Protein AF-A0A3A6JLM2-F1 (afdb_monomer_lite)

Structure (mmCIF, N/CA/C/O backbone):
data_AF-A0A3A6JLM2-F1
#
_entry.id   AF-A0A3A6JLM2-F1
#
loop_
_atom_site.group_PDB
_atom_site.id
_atom_site.type_symbol
_atom_site.label_atom_id
_atom_site.label_alt_id
_atom_site.label_comp_id
_atom_site.label_asym_id
_atom_site.label_entity_id
_atom_site.label_seq_id
_atom_site.pdbx_PDB_ins_code
_atom_site.Cartn_x
_atom_site.Cartn_y
_atom_site.Cartn_z
_atom_site.occupancy
_atom_site.B_iso_or_equiv
_atom_site.auth_seq_id
_atom_site.auth_comp_id
_atom_site.auth_asym_id
_atom_site.auth_atom_id
_atom_site.pdbx_PDB_model_num
ATOM 1 N N . MET A 1 1 ? -31.349 3.839 28.920 1.00 59.56 1 MET A N 1
ATOM 2 C CA . MET A 1 1 ? -31.440 3.030 27.679 1.00 59.56 1 MET A CA 1
ATOM 3 C C . MET A 1 1 ? -30.844 3.746 26.467 1.00 59.56 1 MET A C 1
ATOM 5 O O . MET A 1 1 ? -29.917 3.204 25.891 1.00 59.56 1 MET A O 1
ATOM 9 N N . LYS A 1 2 ? -31.250 4.989 26.149 1.00 68.00 2 LYS A N 1
ATOM 10 C CA . LYS A 1 2 ? -30.699 5.786 25.025 1.00 68.00 2 LYS A CA 1
ATOM 11 C C . LYS A 1 2 ? -29.162 5.931 25.021 1.00 68.00 2 LYS A C 1
ATOM 13 O O . LYS A 1 2 ? -28.542 5.740 23.985 1.00 68.00 2 LYS A O 1
ATOM 18 N N . LYS A 1 3 ? -28.535 6.159 26.186 1.00 78.00 3 LYS A N 1
ATOM 19 C CA . LYS A 1 3 ? -27.063 6.262 26.317 1.00 78.00 3 LYS A CA 1
ATOM 20 C C . LYS A 1 3 ? -26.306 4.992 25.885 1.00 78.00 3 LYS A C 1
ATOM 22 O O . LYS A 1 3 ? -25.233 5.113 25.314 1.00 78.00 3 LYS A O 1
ATOM 27 N N . LYS A 1 4 ? -26.867 3.793 26.110 1.00 85.38 4 LYS A N 1
ATOM 28 C CA . LYS A 1 4 ? -26.237 2.525 25.691 1.00 85.38 4 LYS A CA 1
ATOM 29 C C . LYS A 1 4 ? -26.203 2.407 24.164 1.00 85.38 4 LYS A C 1
ATOM 31 O O . LYS A 1 4 ? -25.171 2.058 23.612 1.00 85.38 4 LYS A O 1
ATOM 36 N N . TYR A 1 5 ? -27.293 2.781 23.491 1.00 91.38 5 TYR A N 1
ATOM 37 C CA . TYR A 1 5 ? -27.354 2.795 22.027 1.00 91.38 5 TYR A CA 1
ATOM 38 C C . TYR A 1 5 ? -26.409 3.832 21.412 1.00 91.38 5 TYR A C 1
ATOM 40 O O . TYR A 1 5 ? -25.769 3.535 20.416 1.00 91.38 5 TYR A O 1
ATOM 48 N N . ILE A 1 6 ? -26.247 5.005 22.037 1.00 92.44 6 ILE A N 1
ATOM 49 C CA . ILE A 1 6 ? -25.273 6.015 21.584 1.00 92.44 6 ILE A CA 1
ATOM 50 C C . ILE A 1 6 ? -23.842 5.460 21.632 1.00 92.44 6 ILE A C 1
ATOM 52 O O . ILE A 1 6 ? -23.105 5.607 20.663 1.00 92.44 6 ILE A O 1
ATOM 56 N N . ILE A 1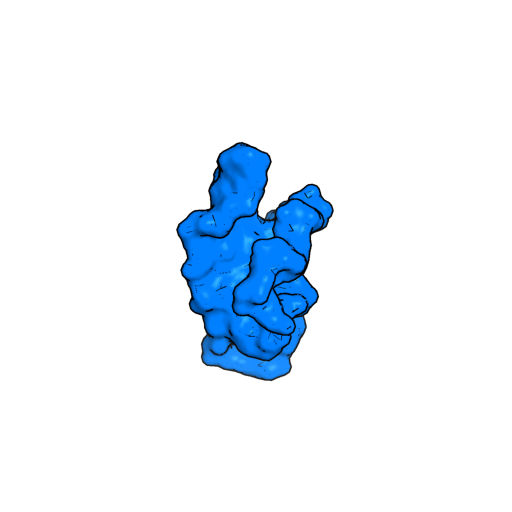 7 ? -23.466 4.784 22.722 1.00 92.88 7 ILE A N 1
ATOM 57 C CA . ILE A 1 7 ? -22.134 4.171 22.858 1.00 92.88 7 ILE A CA 1
ATOM 58 C C . ILE A 1 7 ? -21.926 3.083 21.797 1.00 92.88 7 ILE A C 1
ATOM 60 O O . ILE A 1 7 ? -20.882 3.051 21.153 1.00 92.88 7 ILE A O 1
ATOM 64 N N . ILE A 1 8 ? -22.928 2.228 21.573 1.00 94.25 8 ILE A N 1
ATOM 65 C CA . ILE A 1 8 ? -22.865 1.185 20.539 1.00 94.25 8 ILE A CA 1
ATOM 66 C C . ILE A 1 8 ? -22.698 1.810 19.148 1.00 94.25 8 ILE A C 1
ATOM 68 O O . ILE A 1 8 ? -21.834 1.373 18.393 1.00 94.25 8 ILE A O 1
ATOM 72 N N . CYS A 1 9 ? -23.454 2.863 18.824 1.00 94.19 9 CYS A N 1
ATOM 73 C CA . CYS A 1 9 ? -23.307 3.573 17.554 1.00 94.19 9 CYS A CA 1
ATOM 74 C C . CYS A 1 9 ? -21.908 4.186 17.394 1.00 94.19 9 CYS A C 1
ATOM 76 O O . CYS A 1 9 ? -21.324 4.074 16.322 1.00 94.19 9 CYS A O 1
ATOM 78 N N . MET A 1 10 ? -21.345 4.795 18.444 1.00 94.38 10 MET A N 1
ATOM 79 C CA . MET A 1 10 ? -19.985 5.347 18.400 1.00 94.38 10 MET A CA 1
ATOM 80 C C . MET A 1 10 ? -18.935 4.264 18.134 1.00 94.38 10 MET A C 1
ATOM 82 O O . MET A 1 10 ? -18.072 4.456 17.283 1.00 94.38 10 MET A O 1
ATOM 86 N N . LEU A 1 11 ? -19.034 3.110 18.801 1.00 93.88 11 LEU A N 1
ATOM 87 C CA . LEU A 1 11 ? -18.138 1.974 18.558 1.00 93.88 11 LEU A CA 1
ATOM 88 C C . LEU A 1 11 ? -18.244 1.462 17.117 1.00 93.88 11 LEU A C 1
ATOM 90 O O . LEU A 1 11 ? -17.229 1.160 16.496 1.00 93.88 11 LEU A O 1
ATOM 94 N N . PHE A 1 12 ? -19.458 1.420 16.566 1.00 93.94 12 PHE A N 1
ATOM 95 C CA . PHE A 1 12 ? -19.684 1.014 15.180 1.00 93.94 12 PHE A CA 1
ATOM 96 C C . PHE A 1 12 ? -19.054 1.989 14.180 1.00 93.94 12 PHE A C 1
ATOM 98 O O . PHE A 1 12 ? -18.419 1.562 13.220 1.00 93.94 12 PHE A O 1
ATOM 105 N N . ILE A 1 13 ? -19.178 3.296 14.426 1.00 93.50 13 ILE A N 1
ATOM 106 C CA . ILE A 1 13 ? -18.546 4.329 13.593 1.00 93.50 13 ILE A CA 1
ATOM 107 C C . ILE A 1 13 ? -17.023 4.184 13.633 1.00 93.50 13 ILE A C 1
ATOM 109 O O . ILE A 1 13 ? -16.391 4.204 12.581 1.00 93.50 13 ILE A O 1
ATOM 113 N N . ILE A 1 14 ? -16.440 3.983 14.819 1.00 91.94 14 ILE A N 1
ATOM 114 C CA . ILE A 1 14 ? -14.991 3.778 14.971 1.00 91.94 14 ILE A CA 1
ATOM 115 C C . ILE A 1 14 ? -14.532 2.564 14.158 1.00 91.94 14 ILE A C 1
ATOM 117 O O . ILE A 1 14 ? -13.539 2.658 13.443 1.00 91.94 14 ILE A O 1
ATOM 121 N N . LEU A 1 15 ? -15.274 1.457 14.222 1.00 89.81 15 LEU A N 1
ATOM 122 C CA . LEU A 1 15 ? -14.953 0.231 13.492 1.00 89.81 15 LEU A CA 1
ATOM 123 C C . LEU A 1 15 ? -15.047 0.404 11.968 1.00 89.81 15 LEU A C 1
ATOM 125 O O . LEU A 1 15 ? -14.206 -0.109 11.235 1.00 89.81 15 LEU A O 1
ATOM 129 N N . ILE A 1 16 ? -16.039 1.151 11.476 1.00 90.00 16 ILE A N 1
ATOM 130 C CA . ILE A 1 16 ? -16.168 1.447 10.041 1.00 90.00 16 ILE A CA 1
ATOM 131 C C . ILE A 1 16 ? -15.015 2.340 9.570 1.00 90.00 16 ILE A C 1
ATOM 133 O O . ILE A 1 16 ? -14.409 2.066 8.535 1.00 90.00 16 ILE A O 1
ATOM 137 N N . VAL A 1 17 ? -14.694 3.392 10.327 1.00 89.06 17 VAL A N 1
ATOM 138 C CA . VAL A 1 17 ? -13.624 4.334 9.973 1.00 89.06 17 VAL A CA 1
ATOM 139 C C . VAL A 1 17 ? -12.258 3.645 9.987 1.00 89.06 17 VAL A C 1
ATOM 141 O O . VAL A 1 17 ? -11.460 3.881 9.083 1.00 89.06 17 VAL A O 1
ATOM 144 N N . SER A 1 18 ? -11.994 2.756 10.951 1.00 86.06 18 SER A N 1
ATOM 145 C CA . SER A 1 18 ? -10.736 2.002 11.000 1.00 86.06 18 SER A CA 1
ATOM 146 C C . SER A 1 18 ? -10.645 0.906 9.934 1.00 86.06 18 SER A C 1
ATOM 148 O O . SER A 1 18 ? -9.552 0.625 9.453 1.00 86.06 18 SER A O 1
ATOM 150 N N . GLY A 1 19 ? -11.772 0.312 9.525 1.00 85.94 19 GLY A N 1
ATOM 151 C CA . GLY A 1 19 ? -11.820 -0.711 8.474 1.00 85.94 19 GLY A CA 1
ATOM 152 C C . GLY A 1 19 ? -11.746 -0.156 7.047 1.00 85.94 19 GLY A C 1
ATOM 153 O O . GLY A 1 19 ? -11.261 -0.839 6.145 1.00 85.94 19 GLY A O 1
ATOM 154 N N . TYR A 1 20 ? -12.188 1.087 6.832 1.00 89.00 20 TYR A N 1
ATOM 155 C CA . TYR A 1 20 ? -12.203 1.740 5.520 1.00 89.00 20 TYR A CA 1
ATOM 156 C C . TYR A 1 20 ? -10.885 1.647 4.726 1.00 89.00 20 TYR A C 1
ATOM 158 O O . TYR A 1 20 ? -10.945 1.231 3.566 1.00 89.00 20 TYR A O 1
ATOM 166 N N . PRO A 1 21 ? -9.702 1.988 5.278 1.00 87.62 21 PRO A N 1
ATOM 167 C CA . PRO A 1 21 ? -8.464 1.959 4.501 1.00 87.62 21 PRO A CA 1
ATOM 168 C C . PRO A 1 21 ? -8.096 0.553 4.002 1.00 87.62 21 PRO A C 1
ATOM 170 O O . PRO A 1 21 ? -7.589 0.421 2.891 1.00 87.62 21 PRO A O 1
ATOM 173 N N . TYR A 1 22 ? -8.425 -0.496 4.763 1.00 87.12 22 TYR A N 1
ATOM 174 C CA . TYR A 1 22 ? -8.207 -1.888 4.357 1.00 87.12 22 TYR A CA 1
ATOM 175 C C . TYR A 1 22 ? -9.083 -2.251 3.157 1.00 87.12 22 TYR A C 1
ATOM 177 O O . TYR A 1 22 ? -8.587 -2.740 2.146 1.00 87.12 22 TYR A O 1
ATOM 185 N N . VAL A 1 23 ? -10.382 -1.942 3.231 1.00 90.19 23 VAL A N 1
ATOM 186 C CA . VAL A 1 23 ? -11.320 -2.200 2.127 1.00 90.19 23 VAL A CA 1
ATOM 187 C C . VAL A 1 23 ? -10.927 -1.401 0.883 1.00 90.19 23 VAL A C 1
ATOM 189 O O . VAL A 1 23 ? -10.935 -1.939 -0.222 1.00 90.19 23 VAL A O 1
ATOM 192 N N . LYS A 1 24 ? -10.536 -0.132 1.054 1.00 91.88 24 LYS A N 1
ATOM 193 C CA . LYS A 1 24 ? -10.041 0.718 -0.035 1.00 91.88 24 LYS A CA 1
ATOM 194 C C . LYS A 1 24 ? -8.834 0.078 -0.724 1.00 91.88 24 LYS A C 1
ATOM 196 O O . LYS A 1 24 ? -8.823 0.008 -1.951 1.00 91.88 24 LYS A O 1
ATOM 201 N N . ALA A 1 25 ? -7.853 -0.396 0.043 1.00 91.00 25 ALA A N 1
ATOM 202 C CA . ALA A 1 25 ? -6.660 -1.030 -0.504 1.00 91.00 25 ALA A CA 1
ATOM 203 C C . ALA A 1 25 ? -7.000 -2.302 -1.295 1.00 91.00 25 ALA A C 1
ATOM 205 O O . ALA A 1 25 ? -6.490 -2.484 -2.397 1.00 91.00 25 ALA A O 1
ATOM 206 N N . GLU A 1 26 ? -7.910 -3.148 -0.802 1.00 91.38 26 GLU A N 1
ATOM 207 C CA . GLU A 1 26 ? -8.366 -4.334 -1.544 1.00 91.38 26 GLU A CA 1
ATOM 208 C C . GLU A 1 26 ? -9.038 -3.960 -2.870 1.00 91.38 26 GLU A C 1
ATOM 210 O O . GLU A 1 26 ? -8.684 -4.496 -3.918 1.00 91.38 26 GLU A O 1
ATOM 215 N N . VAL A 1 27 ? -9.957 -2.990 -2.857 1.00 94.12 27 VAL A N 1
ATOM 216 C CA . VAL A 1 27 ? -10.654 -2.534 -4.072 1.00 94.12 27 VAL A CA 1
ATOM 217 C C . VAL A 1 27 ? -9.676 -1.951 -5.092 1.00 94.12 27 VAL A C 1
ATOM 219 O O . VAL A 1 27 ? -9.767 -2.256 -6.281 1.00 94.12 27 VAL A O 1
ATOM 222 N N . LEU A 1 28 ? -8.732 -1.119 -4.647 1.00 93.94 28 LEU A N 1
ATOM 223 C CA . LEU A 1 28 ? -7.715 -0.545 -5.527 1.00 93.94 28 LEU A CA 1
ATOM 224 C C . LEU A 1 28 ? -6.769 -1.613 -6.074 1.00 93.94 28 LEU A C 1
ATOM 226 O O . LEU A 1 28 ? -6.431 -1.569 -7.253 1.00 93.94 28 LEU A O 1
ATOM 230 N N . THR A 1 29 ? -6.388 -2.589 -5.251 1.00 92.62 29 THR A N 1
ATOM 231 C CA . THR A 1 29 ? -5.529 -3.703 -5.672 1.00 92.62 29 THR A CA 1
ATOM 232 C C . THR A 1 29 ? -6.227 -4.565 -6.717 1.00 92.62 29 THR A C 1
ATOM 234 O O . THR A 1 29 ? -5.630 -4.874 -7.741 1.00 92.62 29 THR A O 1
ATOM 237 N N . LEU A 1 30 ? -7.509 -4.886 -6.527 1.00 92.38 30 LEU A N 1
ATOM 238 C CA . LEU A 1 30 ? -8.292 -5.625 -7.522 1.00 92.38 30 LEU A CA 1
ATOM 239 C C . LEU A 1 30 ? -8.427 -4.865 -8.845 1.00 92.38 30 LEU A C 1
ATOM 241 O O . LEU A 1 30 ? -8.483 -5.481 -9.904 1.00 92.38 30 LEU A O 1
ATOM 245 N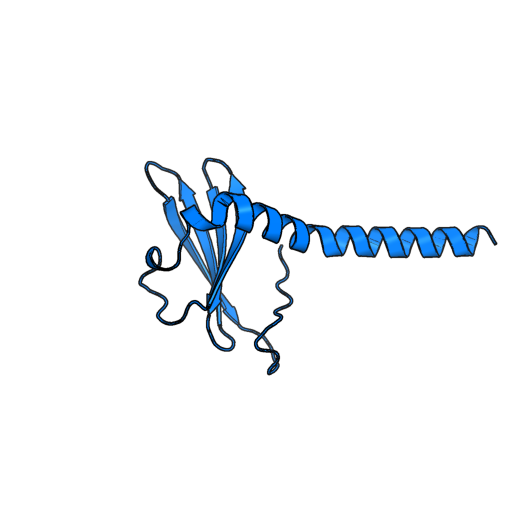 N . LYS A 1 31 ? -8.508 -3.531 -8.790 1.00 94.44 31 LYS A N 1
ATOM 246 C CA . LYS A 1 31 ? -8.746 -2.703 -9.973 1.00 94.44 31 LYS A CA 1
ATOM 247 C C . LYS A 1 31 ? -7.475 -2.354 -10.749 1.00 94.44 31 LYS A C 1
ATOM 249 O O . LYS A 1 31 ? -7.533 -2.274 -11.971 1.00 94.44 31 LYS A O 1
ATOM 254 N N . TYR A 1 32 ? -6.370 -2.105 -10.050 1.00 93.00 32 TYR A N 1
ATOM 255 C CA . TYR A 1 32 ? -5.150 -1.535 -10.631 1.00 93.00 32 TYR A CA 1
ATOM 256 C C . TYR A 1 32 ? -3.880 -2.321 -10.297 1.00 93.00 32 TYR A C 1
ATOM 258 O O . TYR A 1 32 ? -2.812 -1.967 -10.780 1.00 93.00 32 TYR A O 1
ATOM 266 N N . GLY A 1 33 ? -3.956 -3.371 -9.475 1.00 87.94 33 GLY A N 1
ATOM 267 C CA . GLY A 1 33 ? -2.778 -4.120 -9.024 1.00 87.94 33 GLY A CA 1
ATOM 268 C C . GLY A 1 33 ? -1.977 -4.741 -10.167 1.00 87.94 33 GLY A C 1
ATOM 269 O O . GLY A 1 33 ? -0.755 -4.786 -10.093 1.00 87.94 33 GLY A O 1
ATOM 270 N N . THR A 1 34 ? -2.641 -5.118 -11.262 1.00 88.69 34 THR A N 1
ATOM 271 C CA . THR A 1 34 ? -1.989 -5.660 -12.464 1.00 88.69 34 THR A CA 1
ATOM 272 C C . THR A 1 34 ? -1.097 -4.646 -13.187 1.00 88.69 34 THR A C 1
ATOM 274 O O . THR A 1 34 ? -0.263 -5.047 -13.985 1.00 88.69 34 THR A O 1
ATOM 277 N N . GLU A 1 35 ? -1.256 -3.336 -12.944 1.00 88.81 35 GLU A N 1
ATOM 278 C CA . GLU A 1 35 ? -0.356 -2.304 -13.496 1.00 88.81 35 GLU A CA 1
ATOM 279 C C . GLU A 1 35 ? 1.007 -2.260 -12.781 1.00 88.81 35 GLU A C 1
ATOM 281 O O . GLU A 1 35 ? 1.933 -1.624 -13.278 1.00 88.81 35 GLU A O 1
ATOM 286 N N . PHE A 1 36 ? 1.121 -2.904 -11.616 1.00 85.31 36 PHE A N 1
ATOM 287 C CA . PHE A 1 36 ? 2.284 -2.858 -10.726 1.00 85.31 36 PHE A CA 1
ATOM 288 C C . PHE A 1 36 ? 2.798 -4.266 -10.410 1.00 85.31 36 PHE A C 1
ATOM 290 O O . PHE A 1 36 ? 3.262 -4.531 -9.300 1.00 85.31 36 PHE A O 1
ATOM 297 N N . ASP A 1 37 ? 2.632 -5.189 -11.359 1.00 69.44 37 ASP A N 1
ATOM 298 C CA . ASP A 1 37 ? 2.976 -6.590 -11.150 1.00 69.44 37 ASP A CA 1
ATOM 299 C C . ASP A 1 37 ? 4.477 -6.769 -10.858 1.00 69.44 37 ASP A C 1
ATOM 301 O O . ASP A 1 37 ? 5.315 -5.932 -11.207 1.00 69.44 37 ASP A O 1
ATOM 305 N N . LEU A 1 38 ? 4.787 -7.867 -10.176 1.00 59.72 38 LEU A N 1
ATOM 306 C CA . LEU A 1 38 ? 5.993 -8.129 -9.385 1.00 59.72 38 LEU A CA 1
ATOM 307 C C . LEU A 1 38 ? 7.311 -8.041 -10.172 1.00 59.72 38 LEU A C 1
ATOM 309 O O . LEU A 1 38 ? 8.357 -7.782 -9.583 1.00 59.72 38 LEU A O 1
ATOM 313 N N . GLU A 1 39 ? 7.262 -8.202 -11.494 1.00 54.91 39 GLU A N 1
ATOM 314 C CA . GLU A 1 39 ? 8.423 -8.080 -12.388 1.00 54.91 39 GLU A CA 1
ATOM 315 C C . GLU A 1 39 ? 8.888 -6.625 -12.571 1.00 54.91 39 GLU A C 1
ATOM 317 O O . GLU A 1 39 ? 10.031 -6.372 -12.939 1.00 54.91 39 GLU A O 1
ATOM 322 N N . SER A 1 40 ? 8.029 -5.646 -12.270 1.00 53.91 40 SER A N 1
ATOM 323 C CA . SER A 1 40 ? 8.297 -4.218 -12.505 1.00 53.91 40 SER A CA 1
ATOM 324 C C . SER A 1 40 ? 9.319 -3.618 -11.535 1.00 53.91 40 SER A C 1
ATOM 326 O O . SER A 1 40 ? 9.820 -2.515 -11.757 1.00 53.91 40 SER A O 1
ATOM 328 N N . PHE A 1 41 ? 9.589 -4.299 -10.421 1.00 62.66 41 PHE A N 1
ATOM 329 C CA . PHE A 1 41 ? 10.509 -3.837 -9.388 1.00 62.66 41 PHE A CA 1
ATOM 330 C C . PHE A 1 41 ? 11.612 -4.881 -9.191 1.00 62.66 41 PHE A C 1
ATOM 332 O O . PHE A 1 41 ? 11.709 -5.520 -8.146 1.00 62.66 41 PHE A O 1
ATOM 339 N N . GLU A 1 42 ? 12.463 -5.019 -10.214 1.00 58.59 42 GLU A N 1
ATOM 340 C CA . GLU A 1 42 ? 13.606 -5.952 -10.299 1.00 58.59 42 GLU A CA 1
ATOM 341 C C . GLU A 1 42 ? 14.559 -5.924 -9.082 1.00 58.59 42 GLU A C 1
ATOM 343 O O . GLU A 1 42 ? 15.388 -6.810 -8.917 1.00 58.59 42 GLU A O 1
ATOM 348 N N . MET A 1 43 ? 14.457 -4.916 -8.210 1.00 58.41 43 MET A N 1
ATOM 349 C CA . MET A 1 43 ? 15.310 -4.738 -7.033 1.00 58.41 43 MET A CA 1
ATOM 350 C C . MET A 1 43 ? 14.888 -5.576 -5.808 1.00 58.41 43 MET A C 1
ATOM 352 O O . MET A 1 43 ? 15.629 -5.609 -4.827 1.00 58.41 43 MET A O 1
ATOM 356 N N . ILE A 1 44 ? 13.717 -6.232 -5.809 1.00 66.00 44 ILE A N 1
ATOM 357 C CA . ILE A 1 44 ? 13.236 -7.009 -4.652 1.00 66.00 44 ILE A CA 1
ATOM 358 C C . ILE A 1 44 ? 13.082 -8.488 -5.029 1.00 66.00 44 ILE A C 1
ATOM 360 O O . ILE A 1 44 ? 12.096 -8.886 -5.642 1.00 66.00 44 ILE A O 1
ATOM 364 N N . GLU A 1 45 ? 14.026 -9.319 -4.590 1.00 61.47 45 GLU A N 1
ATOM 365 C CA . GLU A 1 45 ? 14.102 -10.745 -4.955 1.00 61.47 45 GLU A CA 1
ATOM 366 C C . GLU A 1 45 ? 13.015 -11.641 -4.314 1.00 61.47 45 GLU A C 1
ATOM 368 O O . GLU A 1 45 ? 12.912 -12.816 -4.652 1.00 61.47 45 GLU A O 1
ATOM 373 N N . ASP A 1 46 ? 12.160 -11.116 -3.426 1.00 73.25 46 ASP A N 1
ATOM 374 C CA . ASP A 1 46 ? 11.243 -11.939 -2.618 1.00 73.25 46 ASP A CA 1
ATOM 375 C C . ASP A 1 46 ? 9.862 -11.312 -2.356 1.00 73.25 46 ASP A C 1
ATOM 377 O O . ASP A 1 46 ? 9.273 -11.470 -1.279 1.00 73.25 46 ASP A O 1
ATOM 381 N N . ILE A 1 47 ? 9.295 -10.603 -3.333 1.00 76.81 47 ILE A N 1
ATOM 382 C CA . ILE A 1 47 ? 7.934 -10.070 -3.187 1.00 76.81 47 ILE A CA 1
ATOM 383 C C . ILE A 1 47 ? 6.912 -11.223 -3.143 1.00 76.81 47 ILE A C 1
ATOM 385 O O . ILE A 1 47 ? 6.868 -12.079 -4.020 1.00 76.81 47 ILE A O 1
ATOM 389 N N . SER A 1 48 ? 6.064 -11.239 -2.112 1.00 80.75 48 SER A N 1
ATOM 390 C CA . SER A 1 48 ? 4.947 -12.184 -1.961 1.00 80.75 48 SER A CA 1
ATOM 391 C C . SER A 1 48 ? 3.662 -11.674 -2.613 1.00 80.75 48 SER A C 1
ATOM 393 O O . SER A 1 48 ? 2.965 -12.434 -3.276 1.00 80.75 48 SER A O 1
ATOM 395 N N . TYR A 1 49 ? 3.321 -10.401 -2.399 1.00 81.81 49 TYR A N 1
ATOM 396 C CA . TYR A 1 49 ? 2.172 -9.740 -3.024 1.00 81.81 49 TYR A CA 1
ATOM 397 C C . TYR A 1 49 ? 2.314 -8.214 -2.955 1.00 81.81 49 TYR A C 1
ATOM 399 O O . TYR A 1 49 ? 3.099 -7.690 -2.160 1.00 81.81 49 TYR A O 1
ATOM 407 N N . CYS A 1 50 ? 1.514 -7.494 -3.745 1.00 86.62 50 CYS A N 1
ATOM 408 C CA . CYS A 1 50 ? 1.398 -6.040 -3.669 1.00 86.62 50 CYS A CA 1
ATOM 409 C C . CYS A 1 50 ? -0.006 -5.595 -3.217 1.00 86.62 50 CYS A C 1
ATOM 411 O O . CYS A 1 50 ? -0.991 -6.326 -3.352 1.00 86.62 50 CYS A O 1
ATOM 413 N N . LYS A 1 51 ? -0.097 -4.389 -2.648 1.00 89.69 51 LYS A N 1
ATOM 414 C CA . LYS A 1 51 ? -1.351 -3.696 -2.327 1.00 89.69 51 LYS A CA 1
ATOM 415 C C . LYS A 1 51 ? -1.289 -2.257 -2.816 1.00 89.69 51 LYS A C 1
ATOM 417 O O . LYS A 1 51 ? -0.379 -1.515 -2.455 1.00 89.69 51 LYS A O 1
ATOM 422 N N . VAL A 1 52 ? -2.279 -1.839 -3.596 1.00 91.81 52 VAL A N 1
ATOM 423 C CA . VAL A 1 52 ? -2.411 -0.451 -4.061 1.00 91.81 52 VAL A CA 1
ATOM 424 C C . VAL A 1 52 ? -3.151 0.357 -2.995 1.00 91.81 52 VAL A C 1
ATOM 426 O O . VAL A 1 52 ? -4.300 0.064 -2.678 1.00 91.81 52 VAL A O 1
ATOM 429 N N . LEU A 1 53 ? -2.498 1.368 -2.422 1.00 92.12 53 LEU A N 1
ATOM 430 C CA . LEU A 1 53 ? -3.027 2.159 -1.297 1.00 92.12 53 LEU A CA 1
ATOM 431 C C . LEU A 1 53 ? -3.675 3.461 -1.769 1.00 92.12 53 LEU A C 1
ATOM 433 O O . LEU A 1 53 ? -4.708 3.919 -1.261 1.00 92.12 53 LEU A O 1
ATOM 437 N N . GLU A 1 54 ? -3.047 4.054 -2.776 1.00 92.88 54 GLU A N 1
ATOM 438 C CA . GLU A 1 54 ? -3.497 5.252 -3.461 1.00 92.88 54 GLU A CA 1
ATOM 439 C C . GLU A 1 54 ? -3.298 5.058 -4.955 1.00 92.88 54 GLU A C 1
ATOM 441 O O . GLU A 1 54 ? -2.291 4.504 -5.392 1.00 92.88 54 GLU A O 1
ATOM 446 N N . TYR A 1 55 ? -4.264 5.535 -5.729 1.00 93.62 55 TYR A N 1
ATOM 447 C CA . TYR A 1 55 ? -4.188 5.539 -7.176 1.00 93.62 55 TYR A CA 1
ATOM 448 C C . TYR A 1 55 ? -4.920 6.764 -7.709 1.00 93.62 55 TYR A C 1
ATOM 450 O O . TYR A 1 55 ? -6.097 6.978 -7.411 1.00 93.62 55 TYR A O 1
ATOM 458 N N . ASP A 1 56 ? -4.222 7.521 -8.536 1.00 90.88 56 ASP A N 1
ATOM 459 C CA . ASP A 1 56 ? -4.741 8.545 -9.426 1.00 90.88 56 ASP A CA 1
ATOM 460 C C . ASP A 1 56 ? -4.064 8.389 -10.799 1.00 90.88 56 ASP A C 1
ATOM 462 O O . ASP A 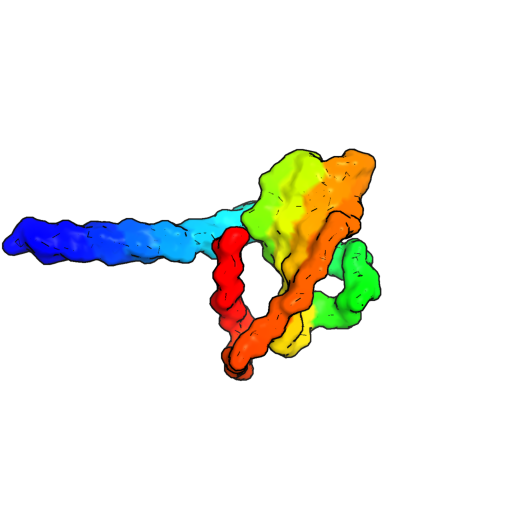1 56 ? -3.057 7.700 -10.946 1.00 90.88 56 ASP A O 1
ATOM 466 N N . LYS A 1 57 ? -4.593 9.052 -11.827 1.00 88.69 57 LYS A N 1
ATOM 467 C CA . LYS A 1 57 ? -4.063 9.020 -13.194 1.00 88.69 57 LYS A CA 1
ATOM 468 C C . LYS A 1 57 ? -2.595 9.447 -13.299 1.00 88.69 57 LYS A C 1
ATOM 470 O O . LYS A 1 57 ? -1.972 9.109 -14.298 1.00 88.69 57 LYS A O 1
ATOM 475 N N . GLN A 1 58 ? -2.059 10.189 -12.326 1.00 93.06 58 GLN A N 1
ATOM 476 C CA . GLN A 1 58 ? -0.676 10.683 -12.339 1.00 93.06 58 GLN A CA 1
ATOM 477 C C . GLN A 1 58 ? 0.209 10.116 -11.224 1.00 93.06 58 GLN A C 1
ATOM 479 O O . GLN A 1 58 ? 1.427 10.265 -11.298 1.00 93.06 58 GLN A O 1
ATOM 484 N N . LYS A 1 59 ? -0.357 9.489 -10.187 1.00 94.00 59 LYS A N 1
ATOM 485 C CA . LYS A 1 59 ? 0.405 9.044 -9.014 1.00 94.00 59 LYS A CA 1
ATOM 486 C C . LYS A 1 59 ? -0.219 7.801 -8.398 1.00 94.00 59 LYS A C 1
ATOM 488 O O . LYS A 1 59 ? -1.439 7.700 -8.314 1.00 94.00 59 LYS A O 1
ATOM 493 N N . ALA A 1 60 ? 0.611 6.882 -7.927 1.00 93.88 60 ALA A N 1
ATOM 494 C CA . ALA A 1 60 ? 0.158 5.722 -7.172 1.00 93.88 60 ALA A CA 1
ATOM 495 C C . ALA A 1 60 ? 1.081 5.461 -5.982 1.00 93.88 60 ALA A C 1
ATOM 497 O O . ALA A 1 60 ? 2.278 5.733 -6.047 1.00 93.88 60 ALA A O 1
ATOM 498 N N . LYS A 1 61 ? 0.527 4.920 -4.898 1.00 92.69 61 LYS A N 1
ATOM 499 C CA . LYS A 1 61 ? 1.303 4.353 -3.792 1.00 92.69 61 LYS A CA 1
ATOM 500 C C . LYS A 1 61 ? 0.994 2.876 -3.699 1.00 92.69 61 LYS A C 1
ATOM 502 O O . LYS A 1 61 ? -0.167 2.495 -3.530 1.00 92.69 61 LYS A O 1
ATOM 507 N N . VAL A 1 62 ? 2.033 2.064 -3.795 1.00 91.12 62 VAL A N 1
ATOM 508 C CA . VAL A 1 62 ? 1.939 0.610 -3.800 1.00 91.12 62 VAL A CA 1
ATOM 509 C C . VA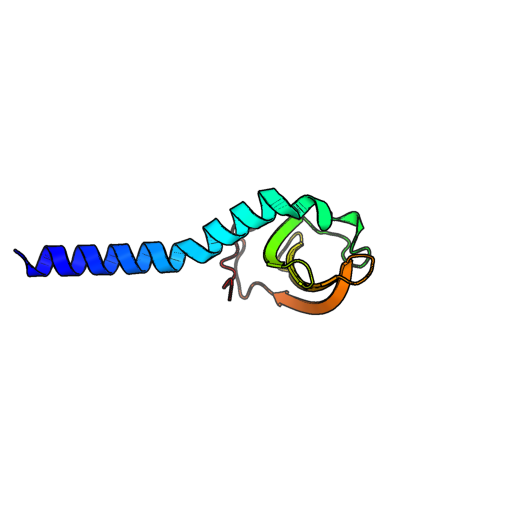L A 1 62 ? 2.836 0.077 -2.707 1.00 91.12 62 VAL A C 1
ATOM 511 O O . VAL A 1 62 ? 4.005 0.433 -2.601 1.00 91.12 62 VAL A O 1
ATOM 514 N N . LEU A 1 63 ? 2.268 -0.776 -1.877 1.00 89.00 63 LEU A N 1
ATOM 515 C CA . LEU A 1 63 ? 2.996 -1.523 -0.882 1.00 89.00 63 LEU A CA 1
ATOM 516 C C . LEU A 1 63 ? 3.351 -2.891 -1.459 1.00 89.00 63 LEU A C 1
ATOM 518 O O . LEU A 1 63 ? 2.460 -3.670 -1.789 1.00 89.00 63 LEU A O 1
ATOM 522 N N . TYR A 1 64 ? 4.637 -3.208 -1.482 1.00 87.31 64 TYR A N 1
ATOM 523 C CA . TYR A 1 64 ? 5.149 -4.539 -1.764 1.00 87.31 64 TYR A CA 1
ATOM 524 C C . TYR A 1 64 ? 5.467 -5.257 -0.463 1.00 87.31 64 TYR A C 1
ATOM 526 O O . TYR A 1 64 ? 6.259 -4.786 0.355 1.00 87.31 64 TYR A O 1
ATOM 534 N N . VAL A 1 65 ? 4.840 -6.409 -0.265 1.00 82.00 65 VAL A N 1
ATOM 535 C CA . VAL A 1 65 ? 5.049 -7.249 0.908 1.00 82.00 65 VAL A CA 1
ATOM 536 C C . VAL A 1 65 ? 6.001 -8.364 0.523 1.00 82.00 65 VAL A C 1
ATOM 538 O O . VAL A 1 65 ? 5.677 -9.168 -0.347 1.00 82.00 65 VAL A O 1
ATOM 541 N N . CYS A 1 66 ? 7.170 -8.410 1.158 1.00 79.31 66 CYS A N 1
ATOM 542 C CA . CYS A 1 66 ? 8.174 -9.439 0.900 1.00 79.31 66 CYS A CA 1
ATOM 543 C C . CYS A 1 66 ? 7.970 -10.643 1.819 1.00 79.31 66 CYS A C 1
ATOM 545 O O . CYS A 1 66 ? 7.324 -10.531 2.866 1.00 79.31 66 CYS A O 1
ATOM 547 N N . LYS A 1 67 ? 8.560 -11.788 1.466 1.00 75.06 67 LYS A N 1
ATOM 548 C CA . LYS A 1 67 ? 8.691 -12.903 2.412 1.00 75.06 67 LYS A CA 1
ATOM 549 C C . LYS A 1 67 ? 9.488 -12.440 3.640 1.00 75.06 67 LYS A C 1
ATOM 551 O O . LYS A 1 67 ? 10.461 -11.698 3.513 1.00 75.06 67 LYS A O 1
ATOM 556 N N . GLY A 1 68 ? 9.069 -12.857 4.834 1.00 73.81 68 GLY A N 1
ATOM 557 C CA . GLY A 1 68 ? 9.654 -12.399 6.100 1.00 73.81 68 GLY A CA 1
ATOM 558 C C . GLY A 1 68 ? 9.199 -10.992 6.501 1.00 73.81 68 GLY A C 1
ATOM 559 O O . GLY A 1 68 ? 8.145 -10.523 6.087 1.00 73.81 68 GLY A O 1
ATOM 560 N N . GLU A 1 69 ? 9.977 -10.284 7.321 1.00 72.50 69 GLU A N 1
ATOM 561 C CA . 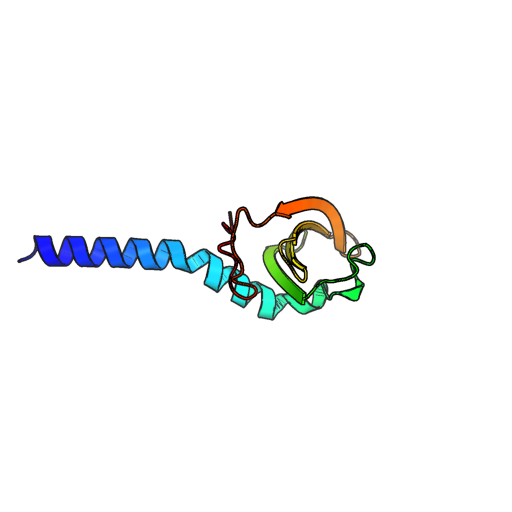GLU A 1 69 ? 9.515 -9.067 8.018 1.00 72.50 69 GLU A CA 1
ATOM 562 C C . GLU A 1 69 ? 9.601 -7.762 7.206 1.00 72.50 69 GLU A C 1
ATOM 564 O O . GLU A 1 69 ? 9.170 -6.707 7.682 1.00 72.50 69 GLU A O 1
ATOM 569 N N . LEU A 1 70 ? 10.081 -7.825 5.963 1.00 77.88 70 LEU A N 1
ATOM 570 C CA . LEU A 1 70 ? 10.323 -6.655 5.123 1.00 77.88 70 LEU A CA 1
ATOM 571 C C . LEU A 1 70 ? 9.126 -6.316 4.225 1.00 77.88 70 LEU A C 1
ATOM 573 O O . LEU A 1 70 ? 8.447 -7.179 3.666 1.00 77.88 70 LEU A O 1
ATOM 577 N N . SER A 1 71 ? 8.840 -5.032 4.083 1.00 82.56 71 SER A N 1
ATOM 578 C CA . SER A 1 71 ? 7.894 -4.497 3.108 1.00 82.56 71 SER A CA 1
ATOM 579 C C . SER A 1 71 ? 8.436 -3.185 2.558 1.00 82.56 71 SER A C 1
ATOM 581 O O . SER A 1 71 ? 9.247 -2.527 3.204 1.00 82.56 71 SER A O 1
ATOM 583 N N . PHE A 1 72 ? 7.993 -2.792 1.374 1.00 85.00 72 PHE A N 1
ATOM 584 C CA . PHE A 1 72 ? 8.405 -1.547 0.739 1.00 85.00 72 PHE A CA 1
ATOM 585 C C . PHE A 1 72 ? 7.177 -0.750 0.350 1.00 85.00 72 PHE A C 1
ATOM 587 O O . PHE A 1 72 ? 6.298 -1.270 -0.334 1.00 85.00 72 PHE A O 1
ATOM 594 N N . LEU A 1 73 ? 7.114 0.509 0.770 1.00 88.62 73 LEU A N 1
ATOM 595 C CA . LEU A 1 73 ? 6.137 1.444 0.237 1.00 88.62 73 LEU A CA 1
ATOM 596 C C . LEU A 1 73 ? 6.789 2.209 -0.906 1.00 88.62 73 LEU A C 1
ATOM 598 O O . LEU A 1 73 ? 7.768 2.924 -0.712 1.00 88.62 73 LEU A O 1
ATOM 602 N N . VAL A 1 74 ? 6.245 2.042 -2.104 1.00 89.31 74 VAL A N 1
ATOM 603 C CA . VAL A 1 74 ? 6.769 2.624 -3.334 1.00 89.31 74 VAL A CA 1
ATOM 604 C C . VAL A 1 74 ? 5.760 3.624 -3.869 1.00 89.31 74 VAL A C 1
ATOM 606 O O . VAL A 1 74 ? 4.577 3.325 -4.033 1.00 89.31 74 VAL A O 1
ATOM 609 N N . THR A 1 75 ? 6.236 4.831 -4.143 1.00 91.81 75 THR A N 1
ATOM 610 C CA . THR A 1 75 ? 5.455 5.871 -4.803 1.00 91.81 75 THR A CA 1
ATOM 611 C C . THR A 1 75 ? 5.844 5.926 -6.270 1.00 91.81 75 THR A C 1
ATOM 613 O O . THR A 1 75 ? 7.018 6.066 -6.609 1.00 91.81 75 THR A O 1
ATOM 616 N N . TYR A 1 76 ? 4.842 5.843 -7.133 1.00 91.56 76 TYR A N 1
ATOM 617 C CA . TYR A 1 76 ? 4.975 5.934 -8.575 1.00 91.56 76 TYR A CA 1
ATOM 618 C C . TYR A 1 76 ? 4.402 7.245 -9.089 1.00 91.56 76 TYR A C 1
ATOM 620 O O . TYR A 1 76 ? 3.363 7.703 -8.612 1.00 91.56 76 TYR A O 1
ATOM 628 N N . GLN A 1 77 ? 5.024 7.782 -10.132 1.00 93.19 77 GLN A N 1
ATOM 629 C CA . GLN A 1 77 ? 4.501 8.886 -10.924 1.00 93.19 77 GLN A CA 1
ATOM 630 C C . GLN A 1 77 ? 4.279 8.418 -12.368 1.00 93.19 77 GLN A C 1
ATOM 632 O O . GLN A 1 77 ? 5.142 7.761 -12.959 1.00 93.19 77 GLN A O 1
ATOM 637 N N . LYS A 1 78 ? 3.114 8.743 -12.936 1.00 88.31 78 LYS A N 1
ATOM 638 C CA . LYS A 1 78 ? 2.754 8.415 -14.318 1.00 88.31 78 LYS A CA 1
ATOM 639 C C . LYS A 1 78 ? 3.173 9.560 -15.230 1.00 88.31 78 LYS A C 1
ATOM 641 O O . LYS A 1 78 ? 2.627 10.657 -15.138 1.00 88.31 78 LYS A O 1
ATOM 646 N N . ASN A 1 79 ? 4.133 9.283 -16.106 1.00 83.12 79 ASN A N 1
ATOM 647 C CA . ASN A 1 79 ? 4.432 10.129 -17.259 1.00 83.12 79 ASN A CA 1
ATOM 648 C C . ASN A 1 79 ? 3.892 9.425 -18.517 1.00 83.12 79 ASN A C 1
ATOM 650 O O . ASN A 1 79 ? 2.682 9.423 -18.725 1.00 83.12 79 ASN A O 1
ATOM 654 N N . SER A 1 80 ? 4.754 8.774 -19.310 1.00 84.19 80 SER A N 1
ATOM 655 C CA . SER A 1 80 ? 4.335 7.799 -20.334 1.00 84.19 80 SER A CA 1
ATOM 656 C C . SER A 1 80 ? 3.960 6.456 -19.704 1.00 84.19 80 SER A C 1
ATOM 658 O O . SER A 1 80 ? 2.908 5.900 -19.993 1.00 84.19 80 SER A O 1
ATOM 660 N N . ASP A 1 81 ? 4.804 6.012 -18.775 1.00 85.62 81 ASP A N 1
ATOM 661 C CA . ASP A 1 81 ? 4.711 4.762 -18.030 1.00 85.62 81 ASP A CA 1
ATOM 662 C C . ASP A 1 81 ? 4.895 5.051 -16.538 1.00 85.62 81 ASP A C 1
ATOM 664 O O . ASP A 1 81 ? 5.317 6.151 -16.146 1.00 85.62 81 ASP A O 1
ATOM 668 N N . TRP A 1 82 ? 4.574 4.070 -15.699 1.00 89.25 82 TRP A N 1
ATOM 669 C CA . TRP A 1 82 ? 4.807 4.162 -14.264 1.00 89.25 82 TRP A CA 1
ATOM 670 C C . TRP A 1 82 ? 6.303 4.163 -13.968 1.00 89.25 82 TRP A C 1
ATOM 672 O O . TRP A 1 82 ? 7.017 3.219 -14.296 1.00 89.25 82 TRP A O 1
ATOM 682 N N . LYS A 1 83 ? 6.781 5.232 -13.327 1.00 88.88 83 LYS A N 1
ATOM 683 C CA . LYS A 1 83 ? 8.166 5.345 -12.861 1.00 88.88 83 LYS A CA 1
ATOM 684 C C . LYS A 1 83 ? 8.196 5.510 -11.354 1.00 88.88 83 LYS A C 1
ATOM 686 O O . LYS A 1 83 ? 7.366 6.224 -10.794 1.00 88.88 83 LYS A O 1
ATOM 691 N N . VAL A 1 84 ? 9.158 4.854 -10.714 1.00 89.19 84 VAL A N 1
ATOM 692 C CA . VAL A 1 84 ? 9.396 4.980 -9.274 1.00 89.19 84 VAL A CA 1
ATOM 693 C C . VAL A 1 84 ? 9.877 6.402 -8.984 1.00 89.19 84 VAL A C 1
ATOM 695 O O . VAL A 1 84 ? 10.901 6.830 -9.509 1.00 89.19 84 VAL A O 1
ATOM 698 N N . GLU A 1 85 ? 9.121 7.136 -8.171 1.00 90.19 85 GLU A N 1
ATOM 699 C CA . GLU A 1 85 ? 9.478 8.474 -7.684 1.00 90.19 85 GLU A CA 1
ATOM 700 C C . GLU A 1 85 ? 10.300 8.361 -6.394 1.00 90.19 85 GLU A C 1
ATOM 702 O O . GLU A 1 85 ? 11.359 8.967 -6.260 1.00 90.19 85 GLU A O 1
ATOM 707 N N . THR A 1 86 ? 9.816 7.559 -5.444 1.00 90.31 86 THR A N 1
ATOM 708 C CA . THR A 1 86 ? 10.479 7.306 -4.161 1.00 90.31 86 THR A CA 1
ATOM 709 C C . THR A 1 86 ? 10.045 5.960 -3.591 1.00 90.31 86 THR A C 1
ATOM 711 O O . THR A 1 86 ? 8.992 5.430 -3.958 1.00 90.31 86 THR A O 1
ATOM 714 N N . TRP A 1 87 ? 10.841 5.409 -2.682 1.00 88.19 87 TRP A N 1
ATOM 715 C CA . TRP A 1 87 ? 10.506 4.206 -1.935 1.00 88.19 87 TRP A CA 1
ATOM 716 C C . TRP A 1 87 ? 11.033 4.296 -0.503 1.00 88.19 87 TRP A C 1
ATOM 718 O O . TRP A 1 87 ? 12.051 4.934 -0.237 1.00 88.19 87 TRP A O 1
ATOM 728 N N . GLU A 1 88 ? 10.344 3.630 0.416 1.00 86.44 88 GLU A N 1
ATOM 729 C CA . GLU A 1 88 ? 10.768 3.481 1.805 1.00 86.44 88 GLU A CA 1
ATOM 730 C C . GLU A 1 88 ? 10.622 2.027 2.257 1.00 86.44 88 GLU A C 1
ATOM 732 O O . GLU A 1 88 ? 9.655 1.339 1.921 1.00 86.44 88 GLU A O 1
ATOM 737 N N . SER A 1 89 ? 11.601 1.541 3.020 1.00 82.50 89 SER A N 1
ATOM 738 C CA . SER A 1 89 ? 11.538 0.217 3.638 1.00 82.50 89 SER A CA 1
ATOM 739 C C . SER A 1 89 ? 10.751 0.280 4.947 1.00 82.50 89 SER A C 1
ATOM 741 O O . SER A 1 89 ? 11.109 1.031 5.857 1.00 82.50 89 SER A O 1
ATOM 743 N N . ILE A 1 90 ? 9.731 -0.561 5.064 1.00 79.19 90 ILE A N 1
ATOM 744 C CA . ILE A 1 90 ? 8.902 -0.739 6.250 1.00 79.19 90 ILE A CA 1
ATOM 745 C C . ILE A 1 90 ? 9.248 -2.092 6.868 1.00 79.19 90 ILE A C 1
ATOM 747 O O . ILE A 1 90 ? 9.059 -3.143 6.257 1.00 79.19 90 ILE A O 1
ATOM 751 N N . TRP A 1 91 ? 9.731 -2.055 8.106 1.00 67.88 91 TRP A N 1
ATOM 752 C CA . TRP A 1 91 ? 10.037 -3.246 8.891 1.00 67.88 91 TRP A CA 1
ATOM 753 C C . TRP A 1 91 ? 8.879 -3.557 9.829 1.00 67.88 91 TRP A C 1
ATOM 755 O O . TRP A 1 91 ? 8.357 -2.667 10.509 1.00 67.88 91 TRP A O 1
ATOM 765 N N . SER A 1 92 ? 8.496 -4.829 9.907 1.00 57.16 92 SER A N 1
ATOM 766 C CA . SER A 1 92 ? 7.667 -5.300 11.014 1.00 57.16 92 SER A CA 1
ATOM 767 C C . SER A 1 92 ? 8.428 -5.063 12.328 1.00 57.16 92 SER A C 1
ATOM 769 O O . SER A 1 92 ? 9.588 -5.445 12.450 1.00 57.16 92 SER A O 1
ATOM 771 N N . LYS A 1 93 ? 7.806 -4.397 13.311 1.00 52.06 93 LYS A N 1
ATOM 772 C CA . LYS A 1 93 ? 8.448 -4.134 14.613 1.00 52.06 93 LYS A CA 1
ATOM 773 C C . LYS A 1 93 ? 8.420 -5.327 15.580 1.00 52.06 93 LYS A C 1
ATOM 775 O O . LYS A 1 93 ? 9.074 -5.230 16.614 1.00 52.06 93 LYS A O 1
ATOM 780 N N . SER A 1 94 ? 7.705 -6.413 15.268 1.00 43.69 94 SER A N 1
ATOM 781 C CA . SER A 1 94 ? 7.788 -7.714 15.955 1.00 43.69 94 SER A CA 1
ATOM 782 C C . SER A 1 94 ? 6.723 -8.706 15.457 1.00 43.69 94 SER A C 1
ATOM 784 O O . SER A 1 94 ? 5.549 -8.353 15.346 1.00 43.69 94 SER A O 1
ATOM 786 N N . GLY A 1 95 ? 7.107 -9.981 15.310 1.00 44.91 95 GLY A N 1
ATOM 787 C CA . GLY A 1 95 ? 6.218 -11.132 15.522 1.00 44.91 95 GLY A CA 1
ATOM 788 C C . GLY A 1 95 ? 5.966 -12.021 14.301 1.00 44.91 95 GLY A C 1
ATOM 789 O O . GLY A 1 95 ? 5.601 -11.543 13.235 1.00 44.91 95 GLY A O 1
ATOM 790 N N . SER A 1 96 ? 6.075 -13.338 14.516 1.00 47.06 96 SER A N 1
ATOM 791 C CA . SER A 1 96 ? 5.991 -14.459 13.558 1.00 47.06 96 SER A CA 1
ATOM 792 C C . SER A 1 96 ? 4.628 -14.670 12.869 1.00 47.06 96 SER A C 1
ATOM 794 O O . SER A 1 96 ? 4.257 -15.798 12.543 1.00 47.06 96 SER A O 1
ATOM 796 N N . ALA A 1 97 ? 3.825 -13.621 12.713 1.00 44.94 97 ALA A N 1
ATOM 797 C CA . ALA A 1 97 ? 2.553 -13.681 12.009 1.00 44.94 97 ALA A CA 1
ATOM 798 C C . ALA A 1 97 ? 2.776 -13.339 10.528 1.00 44.94 97 ALA A C 1
ATOM 800 O O . ALA A 1 97 ? 2.398 -12.266 10.062 1.00 44.94 97 ALA A O 1
ATOM 801 N N . ASP A 1 98 ? 3.368 -14.282 9.791 1.00 48.78 98 ASP A N 1
ATOM 802 C CA . ASP A 1 98 ? 3.751 -14.175 8.369 1.00 48.78 98 ASP A CA 1
ATOM 803 C C . ASP A 1 98 ? 2.612 -13.782 7.398 1.00 48.78 98 ASP A C 1
ATOM 805 O O . ASP A 1 98 ? 2.860 -13.522 6.223 1.00 48.78 98 ASP A O 1
ATOM 809 N N . SER A 1 99 ? 1.357 -13.710 7.854 1.00 49.66 99 SER A N 1
ATOM 810 C CA . SER A 1 99 ? 0.178 -13.507 6.998 1.00 49.66 99 SER A CA 1
ATOM 811 C C . SER A 1 99 ? -0.617 -12.221 7.243 1.00 49.66 99 SER A C 1
ATOM 813 O O . SER A 1 99 ? -1.446 -11.872 6.403 1.00 49.66 99 SER A O 1
ATOM 815 N N . PHE A 1 100 ? -0.393 -11.485 8.340 1.00 47.16 100 PHE A N 1
ATOM 816 C CA . PHE A 1 100 ? -1.194 -10.292 8.637 1.00 47.16 100 PHE A CA 1
ATOM 817 C C . PHE A 1 100 ? -0.359 -9.161 9.234 1.00 47.16 100 PHE A C 1
ATOM 819 O O . PHE A 1 100 ? -0.124 -9.094 10.441 1.00 47.16 100 PHE A O 1
ATOM 826 N N . ARG A 1 101 ? 0.061 -8.226 8.376 1.00 58.62 101 ARG A N 1
ATOM 827 C CA . ARG A 1 101 ? 0.698 -6.983 8.814 1.00 58.62 101 ARG A CA 1
ATOM 828 C C . ARG A 1 101 ? -0.363 -5.910 8.997 1.00 58.62 101 ARG A C 1
ATOM 830 O O . ARG A 1 101 ? -1.019 -5.511 8.035 1.00 58.62 101 ARG A O 1
ATOM 837 N N . TRP A 1 102 ? -0.488 -5.415 10.231 1.00 53.28 102 TRP A N 1
ATOM 838 C CA . TRP A 1 102 ? -1.169 -4.155 10.534 1.00 53.28 102 TRP A CA 1
ATOM 839 C C . TRP A 1 102 ? -0.359 -3.013 9.939 1.00 53.28 102 TRP A C 1
ATOM 841 O O . TRP A 1 102 ? 0.378 -2.307 10.624 1.00 53.28 102 TRP A O 1
ATOM 851 N N . LEU A 1 103 ? -0.465 -2.859 8.630 1.00 54.50 103 LEU A N 1
ATOM 852 C CA . LEU A 1 103 ? 0.045 -1.675 7.990 1.00 54.50 103 LEU A CA 1
ATOM 853 C C . LEU A 1 103 ? -0.931 -0.572 8.339 1.00 54.50 103 LEU A C 1
ATOM 855 O O . LEU A 1 103 ? -2.138 -0.674 8.102 1.00 54.50 103 LEU A O 1
ATOM 859 N N . LEU A 1 104 ? -0.391 0.452 8.985 1.00 51.53 104 LEU A N 1
ATOM 860 C CA . LEU A 1 104 ? -1.049 1.735 9.050 1.00 51.53 104 LEU A CA 1
ATOM 861 C C . LEU A 1 104 ? -1.068 2.249 7.612 1.00 51.53 104 LEU A C 1
ATOM 863 O O . LEU A 1 104 ? -0.109 2.843 7.131 1.00 51.53 104 LEU A O 1
ATOM 867 N N . TYR A 1 105 ? -2.139 1.913 6.901 1.00 53.50 105 TYR A N 1
ATOM 868 C CA . TYR A 1 105 ? -2.493 2.519 5.632 1.00 53.50 105 TYR A CA 1
ATOM 869 C C . TYR A 1 105 ? -2.832 3.988 5.931 1.00 53.50 105 TYR A C 1
ATOM 871 O O . TYR A 1 105 ? -3.9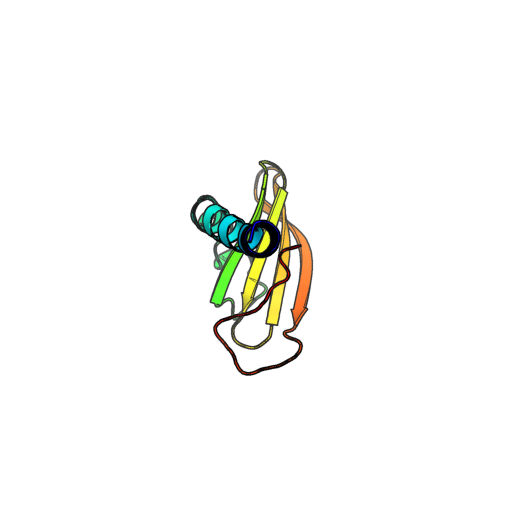80 4.311 6.244 1.00 53.50 105 TYR A O 1
ATOM 879 N N . HIS A 1 106 ? -1.798 4.831 5.971 1.00 43.88 106 HIS A N 1
ATOM 880 C CA . HIS A 1 106 ? -1.884 6.274 6.193 1.00 43.88 106 HIS A CA 1
ATOM 881 C C . HIS A 1 106 ? -2.111 7.027 4.884 1.00 43.88 106 HIS A C 1
ATOM 883 O O . HIS A 1 106 ? -1.477 6.657 3.868 1.00 43.88 106 HIS A O 1
#

Secondary structure (DSSP, 8-state):
-HHHHHHHHHHHHHHHHHHHHHHHHHHHHHHHGGGG-GGG-TT-TTEEEEEEEEE-SSEEEEEEEESSSEEEEEEEEESSSEEEEEEEEEE-SS---TT-------

pLDDT: mean 79.77, std 15.58, range [43.69, 94.44]

Sequence (106 aa):
MKKKYIIICMLFIILIVSGYPYVKAEVLTLKYGTEFDLESFEMIEDISYCKVLEYDKQKAKVLYVCKGELSFLVTYQKNSDWKVETWESIWSKSGSADSFRWLLYH

Radius of gyration: 16.98 Å; chains: 1; bounding box: 47×25×48 Å

Foldseek 3Di:
DVVVVVVVVVVVVVVCVLCVQVVVQVVCCVVCVVLVDPVNCVPAPFFPGKTWRDDDPFKTWMKTDGQPFKIKTFIWGDDPGTDTPDMDIDGDPDDDPRDDDPPPSD